Protein AF-V4JX45-F1 (afdb_monomer)

Radius of gyration: 13.32 Å; Cα contacts (8 Å, |Δi|>4): 27; chains: 1; bounding box: 25×23×46 Å

Structure (mmCIF, N/CA/C/O backbone):
data_AF-V4JX45-F1
#
_entry.id   AF-V4JX45-F1
#
loop_
_atom_site.group_PDB
_atom_site.id
_atom_site.type_symbol
_atom_site.label_atom_id
_atom_site.label_alt_id
_atom_site.label_comp_id
_atom_site.label_asym_id
_atom_site.label_entity_id
_atom_site.label_seq_id
_atom_site.pdbx_PDB_ins_code
_atom_site.Cartn_x
_atom_site.Cartn_y
_atom_site.Cartn_z
_atom_site.occupancy
_atom_site.B_iso_or_equiv
_atom_site.auth_seq_id
_atom_site.auth_comp_id
_atom_site.auth_asym_id
_atom_site.auth_atom_id
_atom_site.pdbx_PDB_model_num
ATOM 1 N N . MET A 1 1 ? 14.414 -13.052 -8.569 1.00 45.91 1 MET A N 1
ATOM 2 C CA . MET A 1 1 ? 13.242 -13.068 -9.466 1.00 45.91 1 MET A CA 1
ATOM 3 C C . MET A 1 1 ? 12.975 -11.628 -9.846 1.00 45.91 1 MET A C 1
ATOM 5 O O . MET A 1 1 ? 12.689 -10.841 -8.957 1.00 45.91 1 MET A O 1
ATOM 9 N N . VAL A 1 2 ? 13.193 -11.254 -11.105 1.00 48.25 2 VAL A N 1
ATOM 10 C CA . VAL A 1 2 ? 12.709 -9.964 -11.611 1.00 48.25 2 VAL A CA 1
ATOM 11 C C . VAL A 1 2 ? 11.284 -10.245 -12.057 1.00 48.25 2 VAL A C 1
ATOM 13 O O . VAL A 1 2 ? 11.097 -10.872 -13.096 1.00 48.25 2 VAL A O 1
ATOM 16 N N . GLU A 1 3 ? 10.295 -9.896 -11.237 1.00 57.34 3 GLU A N 1
ATOM 17 C CA . GLU A 1 3 ? 8.926 -9.809 -11.748 1.00 57.34 3 GLU A CA 1
ATOM 18 C C . GLU A 1 3 ? 8.945 -8.769 -12.863 1.00 57.34 3 GLU A C 1
ATOM 20 O O . GLU A 1 3 ? 9.472 -7.667 -12.672 1.00 57.34 3 GLU A O 1
ATOM 25 N N . ARG A 1 4 ? 8.478 -9.147 -14.059 1.00 76.06 4 ARG A N 1
ATOM 26 C CA . ARG A 1 4 ? 8.458 -8.211 -15.181 1.00 76.06 4 ARG A CA 1
ATOM 27 C C . ARG A 1 4 ? 7.582 -7.037 -14.773 1.00 76.06 4 ARG A C 1
ATOM 29 O O . ARG A 1 4 ? 6.470 -7.230 -14.298 1.00 76.06 4 ARG A O 1
ATOM 36 N N . ASP A 1 5 ? 8.076 -5.823 -14.976 1.00 76.12 5 ASP A N 1
ATOM 37 C CA . ASP A 1 5 ? 7.381 -4.580 -14.623 1.00 76.12 5 ASP A CA 1
ATOM 38 C C . ASP A 1 5 ? 5.923 -4.546 -15.125 1.00 76.12 5 ASP A C 1
ATOM 40 O O . ASP A 1 5 ? 5.058 -3.963 -14.480 1.00 76.12 5 ASP A O 1
ATOM 44 N N . GLU A 1 6 ? 5.626 -5.227 -16.233 1.00 77.19 6 GLU A N 1
ATOM 45 C CA . GLU A 1 6 ? 4.274 -5.427 -16.769 1.00 77.19 6 GLU A CA 1
ATOM 46 C C . GLU A 1 6 ? 3.372 -6.306 -15.882 1.00 77.19 6 GLU A C 1
ATOM 48 O O . GLU A 1 6 ? 2.212 -5.963 -15.662 1.00 77.19 6 GLU A O 1
ATOM 53 N N . GLU A 1 7 ? 3.898 -7.406 -15.337 1.00 81.44 7 GLU A N 1
ATOM 54 C CA . GLU A 1 7 ? 3.188 -8.309 -14.418 1.00 81.44 7 GLU A CA 1
ATOM 55 C C . GLU A 1 7 ? 2.881 -7.595 -13.091 1.00 81.44 7 GLU A C 1
ATOM 57 O O . GLU A 1 7 ? 1.787 -7.735 -12.543 1.00 81.44 7 GLU A O 1
ATOM 62 N N . LEU A 1 8 ? 3.803 -6.754 -12.611 1.00 80.88 8 LEU A N 1
ATOM 63 C CA . LEU A 1 8 ? 3.580 -5.888 -11.449 1.00 80.88 8 LEU A CA 1
ATOM 64 C C . LEU A 1 8 ? 2.543 -4.794 -11.742 1.00 80.88 8 LEU A C 1
ATOM 66 O O . LEU A 1 8 ? 1.634 -4.581 -10.939 1.00 80.88 8 LEU A O 1
ATOM 70 N N . LYS A 1 9 ? 2.625 -4.129 -12.905 1.00 81.62 9 LYS A N 1
ATOM 71 C CA . LYS A 1 9 ? 1.625 -3.134 -13.338 1.00 81.62 9 LYS A CA 1
ATOM 72 C C . LYS A 1 9 ? 0.222 -3.733 -13.430 1.00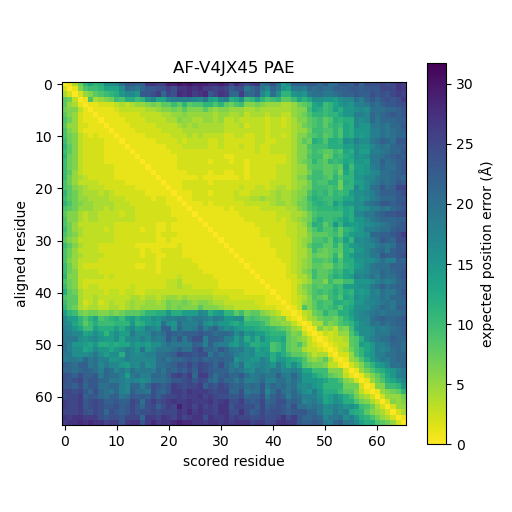 81.62 9 LYS A C 1
ATOM 74 O O . LYS A 1 9 ? -0.739 -3.082 -13.024 1.00 81.62 9 LYS A O 1
ATOM 79 N N . ALA A 1 10 ? 0.093 -4.964 -13.922 1.00 85.06 10 ALA A N 1
ATOM 80 C CA . ALA A 1 10 ? -1.193 -5.648 -14.043 1.00 85.06 10 ALA A CA 1
ATOM 81 C C . ALA A 1 10 ? -1.867 -5.916 -12.683 1.00 85.06 10 ALA A C 1
ATOM 83 O O . ALA A 1 10 ? -3.093 -5.986 -12.611 1.00 85.06 10 ALA A O 1
ATOM 84 N N . GLN A 1 11 ? -1.090 -6.022 -11.601 1.00 86.75 11 GLN A N 1
ATOM 85 C CA . GLN A 1 11 ? -1.607 -6.262 -10.251 1.00 86.75 11 GLN A CA 1
ATOM 86 C C . GLN A 1 11 ? -2.063 -4.987 -9.532 1.00 86.75 11 GLN A C 1
ATOM 88 O O . GLN A 1 11 ? -2.830 -5.069 -8.571 1.00 86.75 11 GLN A O 1
ATOM 93 N N . VAL A 1 12 ? -1.654 -3.804 -10.000 1.00 86.62 12 VAL A N 1
ATOM 94 C CA . VAL A 1 12 ? -1.951 -2.516 -9.350 1.00 86.62 12 VAL A CA 1
ATOM 95 C C . VAL A 1 12 ? -3.441 -2.312 -9.047 1.00 86.62 12 VAL A C 1
ATOM 97 O O . VAL A 1 12 ? -3.753 -1.972 -7.903 1.00 86.62 12 VAL A O 1
ATOM 100 N N . PRO A 1 13 ? -4.382 -2.568 -9.982 1.00 86.44 13 PRO A N 1
ATOM 101 C CA . PRO A 1 13 ? -5.808 -2.413 -9.697 1.00 86.44 13 PRO A CA 1
ATOM 102 C C . PRO A 1 13 ? -6.289 -3.329 -8.569 1.00 86.44 13 PRO A C 1
ATOM 104 O O . PRO A 1 13 ? -7.081 -2.916 -7.723 1.00 86.44 13 PRO A O 1
ATOM 107 N N . HIS A 1 14 ? -5.786 -4.566 -8.533 1.00 89.25 14 HIS A N 1
ATOM 108 C CA . HIS A 1 14 ? -6.165 -5.553 -7.529 1.00 89.25 14 HIS A CA 1
ATOM 109 C C . HIS A 1 14 ? -5.658 -5.164 -6.134 1.00 89.25 14 HIS A C 1
ATOM 111 O O . HIS A 1 14 ? -6.415 -5.208 -5.161 1.00 89.25 14 HIS A O 1
ATOM 117 N N . VAL A 1 15 ? -4.403 -4.717 -6.033 1.00 90.94 15 VAL A N 1
ATOM 118 C CA . VAL A 1 15 ? -3.818 -4.259 -4.763 1.00 90.94 15 VAL A CA 1
ATOM 119 C C . VAL A 1 15 ? -4.524 -2.996 -4.267 1.00 90.94 15 VAL A C 1
ATOM 121 O O . VAL A 1 15 ? -4.866 -2.905 -3.089 1.00 90.94 15 VAL A O 1
ATOM 124 N N . TRP A 1 16 ? -4.819 -2.053 -5.166 1.00 90.12 16 TRP A N 1
ATOM 125 C CA . TRP A 1 16 ? -5.578 -0.847 -4.837 1.00 90.12 16 TRP A CA 1
ATOM 126 C C . TRP A 1 16 ? -6.957 -1.185 -4.257 1.00 90.12 16 TRP A C 1
ATOM 128 O O . TRP A 1 16 ? -7.299 -0.733 -3.166 1.00 90.12 16 TRP A O 1
ATOM 138 N N . GLN A 1 17 ? -7.733 -2.040 -4.933 1.00 92.12 17 GLN A N 1
ATOM 139 C CA . GLN A 1 17 ? -9.037 -2.488 -4.431 1.00 92.12 17 GLN A CA 1
ATOM 140 C C . GLN A 1 17 ? -8.922 -3.199 -3.080 1.00 92.12 17 GLN A C 1
ATOM 142 O O . GLN A 1 17 ? -9.717 -2.938 -2.179 1.00 92.12 17 GLN A O 1
ATOM 147 N N . THR A 1 18 ? -7.910 -4.051 -2.915 1.00 95.44 18 THR A N 1
ATOM 148 C CA . THR A 1 18 ? -7.660 -4.757 -1.653 1.00 95.44 18 THR A CA 1
ATOM 149 C C . THR A 1 18 ? -7.462 -3.776 -0.500 1.00 95.44 18 THR A C 1
ATOM 151 O O . THR A 1 18 ? -8.053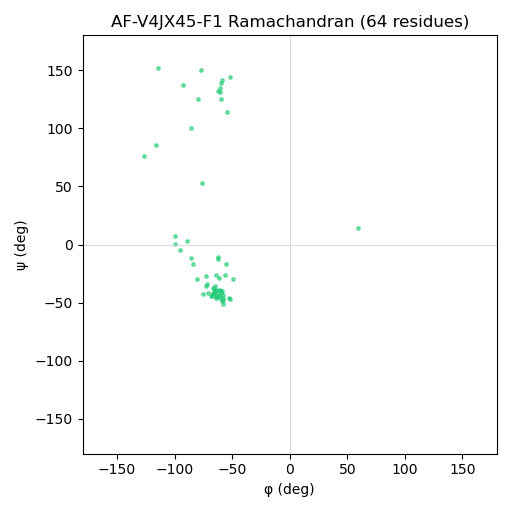 -3.965 0.558 1.00 95.44 18 THR A O 1
ATOM 154 N N . ILE A 1 19 ? -6.702 -2.695 -0.706 1.00 93.38 19 ILE A N 1
ATOM 155 C CA . ILE A 1 19 ? -6.514 -1.651 0.310 1.00 93.38 19 ILE A CA 1
ATOM 156 C C . ILE A 1 19 ? -7.837 -0.947 0.625 1.00 93.38 19 ILE A C 1
ATOM 158 O O . ILE A 1 19 ? -8.154 -0.777 1.799 1.00 93.38 19 ILE A O 1
ATOM 162 N N . GLN A 1 20 ? -8.627 -0.581 -0.390 1.00 90.88 20 GLN A N 1
ATOM 163 C CA . GLN A 1 20 ? -9.884 0.155 -0.197 1.00 90.88 20 GLN A CA 1
ATOM 164 C C . GLN A 1 20 ? -10.950 -0.651 0.560 1.00 90.88 20 GLN A C 1
ATOM 166 O O . GLN A 1 20 ? -11.695 -0.075 1.353 1.00 90.88 20 GLN A O 1
ATOM 171 N N . PHE A 1 21 ? -11.017 -1.966 0.335 1.00 93.62 21 PHE A N 1
ATOM 172 C CA . PHE A 1 21 ? -12.021 -2.851 0.940 1.00 93.62 21 PHE A CA 1
ATOM 173 C C . PHE A 1 21 ? -11.512 -3.644 2.148 1.00 93.62 21 PHE A C 1
ATOM 175 O O . PHE A 1 21 ? -12.271 -4.417 2.736 1.00 93.62 21 PHE A O 1
ATOM 182 N N . ALA A 1 22 ? -10.249 -3.464 2.544 1.00 95.00 22 ALA A N 1
ATOM 183 C CA . ALA A 1 22 ? -9.702 -4.134 3.713 1.00 95.00 22 ALA A CA 1
ATOM 184 C C . ALA A 1 22 ? -10.505 -3.772 4.979 1.00 95.00 22 ALA A C 1
ATOM 186 O O . ALA A 1 22 ? -10.863 -2.604 5.171 1.00 95.00 22 ALA A O 1
ATOM 187 N N . PRO A 1 23 ? -10.735 -4.727 5.900 1.00 96.06 23 PRO A N 1
ATOM 188 C CA . PRO A 1 23 ? -11.392 -4.478 7.183 1.00 96.06 23 PRO A CA 1
ATOM 189 C C . PRO A 1 23 ? -10.433 -3.787 8.173 1.00 96.06 23 PRO A C 1
ATOM 191 O O . PRO A 1 23 ? -10.199 -4.255 9.283 1.00 96.06 23 PRO A O 1
ATOM 194 N N . LEU A 1 24 ? -9.840 -2.675 7.745 1.00 95.56 24 LEU A N 1
ATOM 195 C CA . LEU A 1 24 ? -8.937 -1.820 8.509 1.00 95.56 24 LEU A CA 1
ATOM 196 C C . LEU A 1 24 ? -9.590 -0.449 8.715 1.00 95.56 24 LEU A C 1
ATOM 198 O O . LEU A 1 24 ? -10.372 -0.037 7.860 1.00 95.56 24 LEU A O 1
ATOM 202 N N . PRO A 1 25 ? -9.269 0.285 9.794 1.00 97.38 25 PRO A N 1
ATOM 203 C CA . PRO A 1 25 ? -9.684 1.674 9.959 1.00 97.38 25 PRO A CA 1
ATOM 204 C C . PRO A 1 25 ? -9.332 2.537 8.743 1.00 97.38 25 PRO A C 1
ATOM 206 O O . PRO A 1 25 ? -8.270 2.373 8.140 1.00 97.38 25 PRO A O 1
ATOM 209 N N . GLU A 1 26 ? -10.203 3.491 8.419 1.00 93.56 26 GLU A N 1
ATOM 210 C CA . GLU A 1 26 ? -10.040 4.382 7.265 1.00 93.56 26 GLU A CA 1
ATOM 211 C C . GLU A 1 26 ? -8.676 5.093 7.215 1.00 93.56 26 GLU A C 1
ATOM 213 O O . GLU A 1 26 ? -8.017 4.957 6.184 1.00 93.56 26 GLU A O 1
ATOM 218 N N . PRO A 1 27 ? -8.151 5.682 8.311 1.00 94.62 27 PRO A N 1
ATOM 219 C CA . PRO A 1 27 ? -6.838 6.334 8.277 1.00 94.62 27 PRO A CA 1
ATOM 220 C C . PRO A 1 27 ? -5.687 5.379 7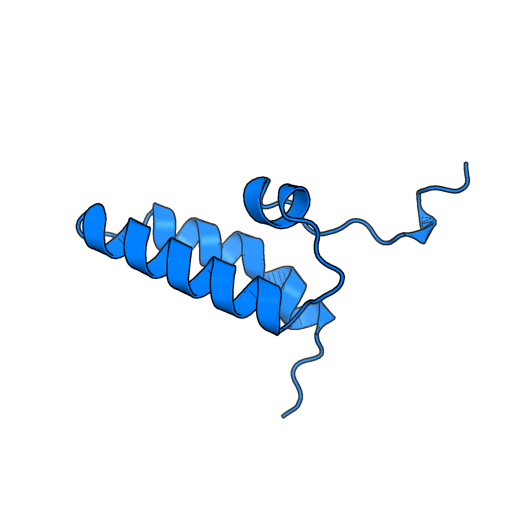.923 1.00 94.62 27 PRO A C 1
ATOM 222 O O . PRO A 1 27 ? -4.674 5.780 7.353 1.00 94.62 27 PRO A O 1
ATOM 225 N N . ILE A 1 28 ? -5.827 4.089 8.252 1.00 95.81 28 ILE A N 1
ATOM 226 C CA . ILE A 1 28 ? -4.825 3.071 7.920 1.00 95.81 28 ILE A CA 1
ATOM 227 C C . ILE A 1 28 ? -4.906 2.725 6.431 1.00 95.81 28 ILE A C 1
ATOM 229 O O . ILE A 1 28 ? -3.870 2.628 5.775 1.00 95.81 28 ILE A O 1
ATOM 233 N N . ARG A 1 29 ? -6.118 2.579 5.878 1.00 95.69 29 ARG A N 1
ATOM 234 C CA . ARG A 1 29 ? -6.309 2.345 4.436 1.00 95.69 29 ARG A CA 1
ATOM 235 C C . ARG A 1 29 ? -5.788 3.516 3.608 1.00 95.69 29 ARG A C 1
ATOM 237 O O . ARG A 1 29 ? -5.081 3.287 2.633 1.00 95.69 29 ARG A O 1
ATOM 244 N N . GLU A 1 30 ? -6.064 4.749 4.030 1.00 93.06 30 GLU A N 1
ATOM 245 C CA . GLU A 1 30 ? -5.531 5.958 3.392 1.00 93.06 30 GLU A CA 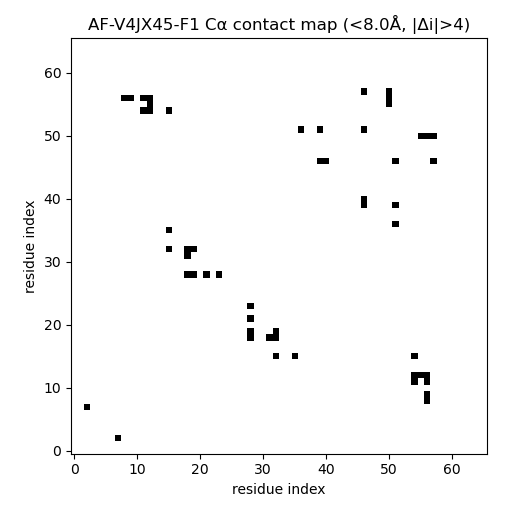1
ATOM 246 C C . GLU A 1 30 ? -4.004 5.950 3.378 1.00 93.06 30 GLU A C 1
ATOM 248 O O . GLU A 1 30 ? -3.388 6.151 2.330 1.00 93.06 30 GLU A O 1
ATOM 253 N N . ARG A 1 31 ? -3.376 5.618 4.513 1.00 96.25 31 ARG A N 1
ATOM 254 C CA . ARG A 1 31 ? -1.916 5.584 4.586 1.00 96.25 31 ARG A CA 1
ATOM 255 C C . ARG A 1 31 ? -1.304 4.497 3.704 1.00 96.25 31 ARG A C 1
ATOM 257 O O . ARG A 1 31 ? -0.279 4.730 3.067 1.00 96.25 31 ARG A O 1
ATOM 264 N N . LEU A 1 32 ? -1.932 3.325 3.625 1.00 95.25 32 LEU A N 1
ATOM 265 C CA . LEU A 1 32 ? -1.514 2.257 2.711 1.00 95.25 32 LEU A CA 1
ATOM 266 C C . LEU A 1 32 ? -1.671 2.673 1.243 1.00 95.25 32 LEU A C 1
ATOM 268 O O . LEU A 1 32 ? -0.790 2.396 0.430 1.00 95.25 32 LEU A O 1
ATOM 272 N N . ALA A 1 33 ? -2.753 3.377 0.910 1.00 91.31 33 ALA A N 1
ATOM 273 C CA . ALA A 1 33 ? -2.985 3.909 -0.426 1.00 91.31 33 ALA A CA 1
ATOM 274 C C . ALA A 1 33 ? -1.921 4.949 -0.823 1.00 91.31 33 ALA A C 1
ATOM 276 O O . ALA A 1 33 ? -1.454 4.945 -1.962 1.00 91.31 33 ALA A O 1
ATOM 277 N N . GLU A 1 34 ? -1.493 5.812 0.102 1.00 93.56 34 GLU A N 1
ATOM 278 C CA . GLU A 1 34 ? -0.3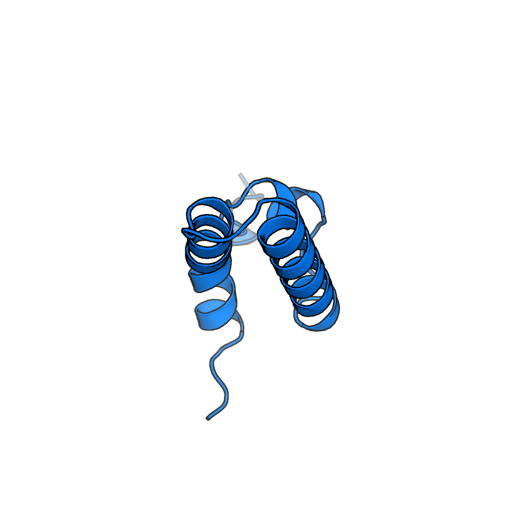93 6.761 -0.119 1.00 93.56 34 GLU A CA 1
ATOM 279 C C . GLU A 1 34 ? 0.948 6.060 -0.360 1.00 93.56 34 GLU A C 1
ATOM 281 O O . GLU A 1 34 ? 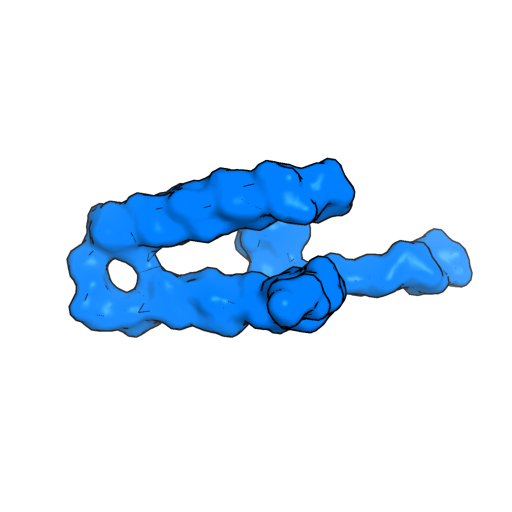1.654 6.401 -1.310 1.00 93.56 34 GLU A O 1
ATOM 286 N N . VAL A 1 35 ? 1.282 5.053 0.455 1.00 94.44 35 VAL A N 1
ATOM 287 C CA . VAL A 1 35 ? 2.512 4.259 0.291 1.00 94.44 35 VAL A CA 1
ATOM 288 C C . VAL A 1 35 ? 2.519 3.542 -1.058 1.00 94.44 35 VAL A C 1
ATOM 290 O O . VAL A 1 35 ? 3.526 3.582 -1.765 1.00 94.44 35 VAL A O 1
ATOM 293 N N . LEU A 1 36 ? 1.393 2.937 -1.451 1.00 90.75 36 LEU A N 1
ATOM 294 C CA . LEU A 1 36 ? 1.264 2.285 -2.752 1.00 90.75 36 LEU A CA 1
ATOM 295 C C . LEU A 1 36 ? 1.466 3.286 -3.896 1.00 90.75 36 LEU A C 1
ATOM 297 O O . LEU A 1 36 ? 2.234 3.007 -4.811 1.00 90.75 36 LEU A O 1
ATOM 301 N N . LYS A 1 37 ? 0.836 4.468 -3.840 1.00 87.81 37 LYS A N 1
ATOM 302 C CA . LYS A 1 37 ? 1.037 5.518 -4.854 1.00 87.81 37 LYS A CA 1
ATOM 303 C C . LYS A 1 37 ? 2.502 5.928 -4.960 1.00 87.81 37 LYS A C 1
ATOM 305 O O . LYS A 1 37 ? 3.021 5.999 -6.069 1.00 87.81 37 LYS A O 1
ATOM 310 N N . PHE A 1 38 ? 3.160 6.177 -3.829 1.00 88.50 38 PHE A N 1
ATOM 311 C CA . PHE A 1 38 ? 4.569 6.566 -3.800 1.00 88.50 38 PHE A CA 1
ATOM 312 C C . PHE A 1 38 ? 5.459 5.503 -4.454 1.00 88.50 38 PHE A C 1
ATOM 314 O O . PHE A 1 38 ? 6.226 5.815 -5.361 1.00 88.50 38 PHE A O 1
ATOM 321 N N . TRP A 1 39 ? 5.280 4.235 -4.073 1.00 88.88 39 TRP A N 1
ATOM 322 C CA . TRP A 1 39 ? 6.030 3.125 -4.658 1.00 88.88 39 TRP A CA 1
ATOM 323 C C . TRP A 1 39 ? 5.795 2.991 -6.171 1.00 88.88 39 TRP A C 1
ATOM 325 O O . TRP A 1 39 ? 6.739 2.764 -6.925 1.00 88.88 39 TRP A O 1
ATOM 335 N N . LEU A 1 40 ? 4.555 3.180 -6.639 1.00 84.94 40 LEU A N 1
ATOM 336 C CA . LEU A 1 40 ? 4.231 3.143 -8.069 1.00 84.94 40 LEU A CA 1
ATOM 337 C C . LEU A 1 40 ? 4.897 4.274 -8.853 1.00 84.94 40 LEU A C 1
ATOM 339 O O . LEU A 1 40 ? 5.384 4.023 -9.954 1.00 84.94 40 LEU A O 1
ATOM 343 N N . PHE A 1 41 ? 4.949 5.485 -8.292 1.00 82.00 41 PHE A N 1
ATOM 344 C CA . PHE A 1 41 ? 5.651 6.609 -8.914 1.00 82.00 41 PHE A CA 1
ATOM 345 C C . PHE A 1 41 ? 7.156 6.353 -9.030 1.00 82.00 41 PHE A C 1
ATOM 347 O O . PHE A 1 41 ? 7.732 6.608 -10.085 1.00 82.00 41 PHE A O 1
ATOM 354 N N . GLU A 1 42 ? 7.789 5.817 -7.983 1.00 84.62 42 GLU A N 1
ATOM 355 C CA . GLU A 1 42 ? 9.218 5.485 -8.025 1.00 84.62 42 GLU A CA 1
ATOM 356 C C . GLU A 1 42 ? 9.518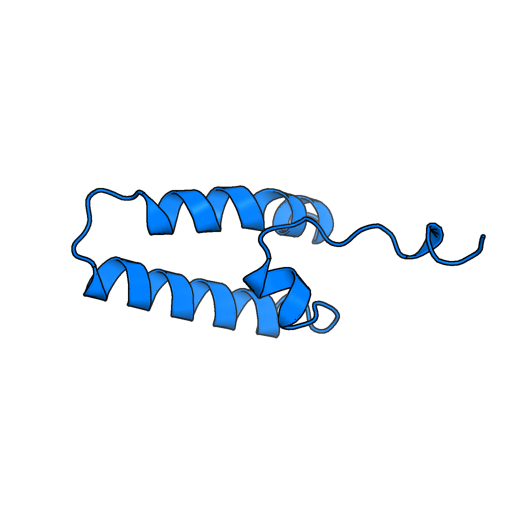 4.347 -9.007 1.00 84.62 42 GLU A C 1
ATOM 358 O O . GLU A 1 42 ? 10.498 4.398 -9.753 1.00 84.62 42 GLU A O 1
ATOM 363 N N . ARG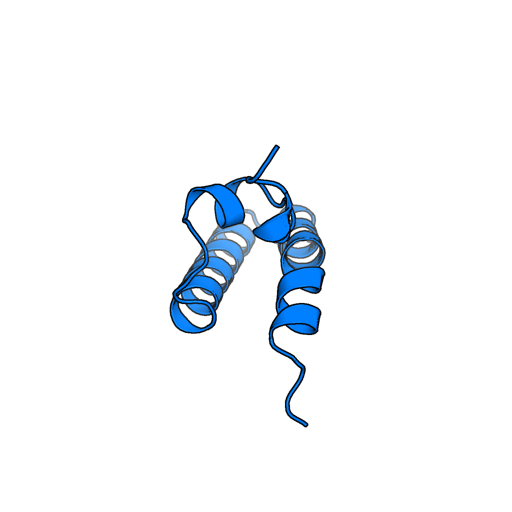 A 1 43 ? 8.678 3.306 -9.022 1.00 82.75 43 ARG A N 1
ATOM 364 C CA . ARG A 1 43 ? 8.934 2.087 -9.797 1.00 82.75 43 ARG A CA 1
ATOM 365 C C . ARG A 1 43 ? 8.585 2.227 -11.275 1.00 82.75 43 ARG A C 1
ATOM 367 O O . ARG A 1 43 ? 9.216 1.572 -12.105 1.00 82.75 43 ARG A O 1
ATOM 374 N N . PHE A 1 44 ? 7.601 3.060 -11.606 1.00 81.69 44 PHE A N 1
ATOM 375 C CA . PHE A 1 44 ? 7.097 3.246 -12.963 1.00 81.69 44 PHE A CA 1
ATOM 376 C C . PHE A 1 44 ? 7.113 4.729 -13.355 1.00 81.69 44 PHE A C 1
ATOM 378 O O . PHE A 1 44 ? 6.056 5.351 -13.451 1.00 81.69 44 PHE A O 1
ATOM 385 N N . PRO A 1 45 ? 8.288 5.295 -13.680 1.00 68.12 45 PRO A N 1
ATOM 386 C CA . PRO A 1 45 ? 8.432 6.720 -14.004 1.00 68.12 45 PRO A CA 1
ATOM 387 C C . PRO A 1 45 ? 7.651 7.166 -15.255 1.00 68.12 45 PRO A C 1
ATOM 389 O O . PRO A 1 45 ? 7.535 8.358 -15.519 1.00 68.12 45 PRO A O 1
ATOM 392 N N . SER A 1 46 ? 7.113 6.218 -16.033 1.00 67.19 46 SER A N 1
ATOM 393 C CA . SER A 1 46 ? 6.241 6.461 -17.185 1.00 67.19 46 SER A CA 1
ATOM 394 C C . SER A 1 46 ? 4.737 6.399 -16.883 1.00 67.19 46 SER A C 1
ATOM 396 O O . SER A 1 46 ? 3.956 6.664 -17.793 1.00 67.19 46 SER A O 1
ATOM 398 N N . LEU A 1 47 ? 4.308 6.041 -15.662 1.00 64.44 47 LEU A N 1
ATOM 399 C CA . LEU A 1 47 ? 2.890 6.072 -15.279 1.00 64.44 47 LEU A CA 1
ATOM 400 C C . LEU A 1 47 ? 2.462 7.499 -14.933 1.00 64.44 47 LEU A C 1
ATOM 402 O O . LEU A 1 47 ? 3.042 8.149 -14.063 1.00 64.44 47 LEU A O 1
ATOM 406 N N . SER A 1 48 ? 1.414 7.977 -15.598 1.00 60.94 48 SER A N 1
ATOM 407 C CA . SER A 1 48 ? 0.814 9.270 -15.280 1.00 60.94 48 SER A CA 1
ATOM 408 C C . SER A 1 48 ? -0.054 9.182 -14.017 1.00 60.94 48 SER A C 1
ATOM 410 O O . SER A 1 48 ? -0.659 8.150 -13.718 1.00 60.94 48 SER A O 1
ATOM 412 N N . ALA A 1 49 ? -0.156 10.286 -13.270 1.00 58.38 49 ALA A N 1
ATOM 413 C CA . ALA A 1 49 ? -0.990 10.365 -12.064 1.00 58.38 49 ALA A CA 1
ATOM 414 C C . ALA A 1 49 ? -2.473 10.010 -12.331 1.00 58.38 49 ALA A C 1
ATOM 416 O O . ALA A 1 49 ? -3.164 9.515 -11.441 1.00 58.38 49 ALA A O 1
ATOM 417 N N . GLU A 1 50 ? -2.944 10.213 -13.564 1.00 56.25 50 GLU A N 1
ATOM 418 C CA . GLU A 1 50 ? -4.300 9.893 -14.026 1.00 56.25 50 GLU A CA 1
ATOM 419 C C . GLU A 1 50 ? -4.530 8.374 -14.188 1.00 56.25 50 GLU A C 1
ATOM 421 O O . GLU A 1 50 ? -5.597 7.856 -13.849 1.00 56.25 50 GLU A O 1
ATOM 426 N N . GLU A 1 51 ? -3.513 7.623 -14.618 1.00 59.53 51 GLU A N 1
ATOM 427 C CA . GLU A 1 51 ? -3.559 6.154 -14.732 1.00 59.53 51 GLU A CA 1
ATOM 428 C C . GLU A 1 51 ? -3.539 5.477 -13.354 1.00 59.53 51 GLU A C 1
ATOM 430 O O . GLU A 1 51 ? -4.219 4.477 -13.132 1.00 59.53 51 GLU A O 1
ATOM 435 N N . ILE A 1 52 ? -2.828 6.068 -12.390 1.00 59.00 52 ILE A N 1
ATOM 436 C CA . ILE A 1 52 ? -2.793 5.587 -11.001 1.00 59.00 52 ILE A CA 1
ATOM 437 C C . ILE A 1 52 ? -4.133 5.855 -10.297 1.00 59.00 52 ILE A C 1
ATOM 439 O O . ILE A 1 52 ? -4.639 4.994 -9.579 1.00 59.00 52 ILE A O 1
ATOM 443 N N . ALA A 1 53 ? -4.735 7.030 -10.510 1.00 57.78 53 ALA A N 1
ATOM 444 C CA . ALA A 1 53 ? -5.998 7.409 -9.873 1.00 57.78 53 ALA A CA 1
ATOM 445 C C . ALA A 1 53 ? -7.224 6.671 -10.440 1.00 57.78 53 ALA A C 1
ATOM 447 O O . ALA A 1 53 ? -8.214 6.490 -9.733 1.00 57.78 53 ALA A O 1
ATOM 448 N N . SER A 1 54 ? -7.171 6.238 -11.702 1.00 60.22 54 SER A N 1
ATOM 449 C CA . SER A 1 54 ? -8.295 5.582 -12.381 1.00 60.22 54 SER A CA 1
ATOM 450 C C . SER A 1 54 ? -8.382 4.071 -12.140 1.00 60.22 54 SER A C 1
ATOM 452 O O . SER A 1 54 ? -9.395 3.466 -12.492 1.00 60.22 54 SER A O 1
ATOM 454 N N . GLY A 1 55 ? -7.347 3.440 -11.567 1.00 55.31 55 GLY A N 1
ATOM 455 C CA . GLY A 1 55 ? -7.304 1.986 -11.360 1.00 55.31 55 GLY A CA 1
ATOM 456 C C . GLY A 1 55 ? -7.423 1.176 -12.659 1.00 55.31 55 GLY A C 1
ATOM 457 O O . GLY A 1 55 ? -7.685 -0.026 -12.614 1.00 55.31 55 GLY A O 1
ATOM 458 N N . LYS A 1 56 ? -7.266 1.820 -13.822 1.00 46.28 56 LYS A N 1
ATOM 459 C CA . LYS A 1 56 ? -7.297 1.168 -15.130 1.00 46.28 56 LYS A CA 1
ATOM 460 C C . LYS A 1 56 ? -5.873 0.796 -15.538 1.00 46.28 56 LYS A C 1
ATOM 462 O O . LYS A 1 56 ? -4.972 1.617 -15.387 1.00 46.28 56 LYS A O 1
ATOM 467 N N . PRO A 1 57 ? -5.652 -0.411 -16.086 1.00 45.25 57 PRO A N 1
ATOM 468 C CA . PRO A 1 57 ? -4.351 -0.751 -16.640 1.00 45.25 57 PRO A CA 1
ATOM 469 C C . PRO A 1 57 ? -4.014 0.225 -17.774 1.00 45.25 57 PRO A C 1
ATOM 471 O O . PRO A 1 57 ? -4.866 0.512 -18.621 1.00 45.25 57 PRO A O 1
ATOM 474 N N . ALA A 1 58 ? -2.777 0.731 -17.776 1.00 53.06 58 ALA A N 1
ATOM 475 C CA . ALA A 1 58 ? -2.241 1.547 -18.858 1.00 53.06 58 ALA A CA 1
ATOM 476 C C . ALA A 1 58 ? -2.401 0.777 -20.177 1.00 53.06 58 ALA A C 1
ATOM 478 O O . ALA A 1 58 ? -1.818 -0.295 -20.357 1.00 53.06 58 ALA A O 1
ATOM 479 N N . LEU A 1 59 ? -3.239 1.287 -21.081 1.00 52.06 59 LEU A N 1
ATOM 480 C CA . LEU A 1 59 ? -3.384 0.706 -22.412 1.00 52.06 59 LEU A CA 1
ATOM 481 C C . LEU A 1 59 ? -2.022 0.754 -23.120 1.00 52.06 59 LEU A C 1
ATOM 483 O O . LEU A 1 59 ? -1.328 1.773 -23.034 1.00 52.06 59 LEU A O 1
ATOM 487 N N . PRO A 1 60 ? -1.631 -0.303 -23.851 1.00 43.84 60 PRO A N 1
ATOM 488 C CA . PRO A 1 60 ? -0.383 -0.284 -24.590 1.00 43.84 60 PRO A CA 1
ATOM 489 C C . PRO A 1 60 ? -0.453 0.826 -25.648 1.00 43.84 60 PRO A C 1
ATOM 491 O O . PRO A 1 60 ? -1.438 0.964 -26.381 1.00 43.84 60 PRO A O 1
ATOM 494 N N . VAL A 1 61 ? 0.608 1.638 -25.708 1.00 50.66 61 VAL A N 1
ATOM 495 C CA . VAL A 1 61 ? 0.697 2.889 -26.490 1.00 50.66 61 VAL A C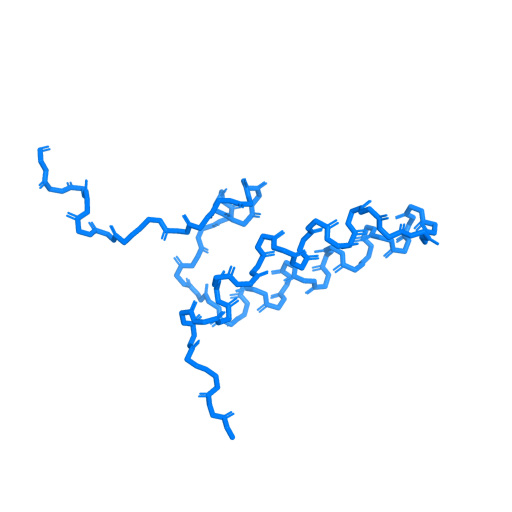A 1
ATOM 496 C C . VAL A 1 61 ? 0.398 2.709 -27.990 1.00 50.66 61 VAL A C 1
ATOM 498 O O . VAL A 1 61 ? 0.069 3.673 -28.676 1.00 50.66 61 VAL A O 1
ATOM 501 N N . VAL A 1 62 ? 0.431 1.467 -28.483 1.00 47.47 62 VAL A N 1
ATOM 502 C CA . VAL A 1 62 ? 0.099 1.066 -29.860 1.00 47.47 62 VAL A CA 1
ATOM 503 C C . VAL A 1 62 ? -1.347 1.355 -30.278 1.00 47.47 62 VAL A C 1
ATOM 505 O O . VAL A 1 62 ? -1.638 1.326 -31.465 1.00 47.47 62 VAL A O 1
ATOM 508 N N . SER A 1 63 ? -2.245 1.685 -29.344 1.00 46.06 63 SER A N 1
ATOM 509 C CA . SER A 1 63 ? -3.647 2.011 -29.666 1.00 46.06 63 SER A CA 1
ATOM 510 C C . SER A 1 63 ? -3.900 3.499 -29.970 1.00 46.06 63 SER A C 1
ATOM 512 O O . SER A 1 63 ? -5.049 3.883 -30.159 1.00 46.06 63 SER A O 1
ATOM 514 N N . ARG A 1 64 ? -2.864 4.358 -29.991 1.00 50.16 64 ARG A N 1
ATOM 515 C CA . ARG A 1 64 ? -2.996 5.809 -30.280 1.00 50.16 64 ARG A CA 1
ATOM 516 C C . ARG A 1 64 ? -2.642 6.211 -31.719 1.00 50.16 64 ARG A C 1
ATOM 518 O O . ARG A 1 64 ? -2.577 7.400 -32.011 1.00 50.16 64 ARG A O 1
ATOM 525 N N . LEU A 1 65 ? -2.403 5.244 -32.604 1.00 44.69 65 LEU A N 1
ATOM 526 C CA . LEU A 1 65 ? -2.245 5.473 -34.042 1.00 44.69 65 LEU A CA 1
ATOM 527 C C . LEU A 1 65 ? -3.387 4.762 -34.775 1.00 44.69 65 LEU A C 1
ATOM 529 O O . LEU A 1 65 ? -3.258 3.607 -35.176 1.00 44.69 65 LEU A O 1
ATOM 533 N N . GLY A 1 66 ? -4.511 5.464 -34.887 1.00 41.16 66 GLY A N 1
ATOM 534 C CA . GLY A 1 66 ? -5.698 5.112 -35.660 1.00 41.16 66 GLY A CA 1
ATOM 535 C C . GLY A 1 66 ? -6.460 6.380 -35.999 1.00 41.16 66 GLY A C 1
ATOM 536 O O . GLY A 1 66 ? -6.543 7.244 -35.097 1.00 41.16 66 GLY A O 1
#

Sequence (66 aa):
MVERDEELKAQVPHVWQTIQFAPLPEPIRERLAEVLKFWLFERFPSLSAEEIASGKPALPVVSRLG

Secondary structure (DSSP, 8-state):
----HHHHHHHHHHHHHHHHHSSS-HHHHHHHHHHHHHHHHHH-TT--HHHHHHT-----GGGG--

Foldseek 3Di:
DPPDVLNVLVCLLVVLVCLVPPPDDPVVSVVVLVVSVVVCCVSPVPDDPVCNVVSDRDDPPVVPPD

Solvent-accessible surface area (backbone atoms only — not comparable to full-atom values): 4169 Å² total; per-residue (Å²): 134,83,76,53,69,65,64,57,54,67,43,46,42,59,55,52,49,48,45,74,69,43,101,57,60,65,74,58,32,53,51,52,52,50,52,51,52,53,51,47,50,72,74,36,81,84,65,51,74,66,45,68,74,64,54,48,74,81,73,68,77,78,76,75,77,124

Mean predicted aligned error: 10.48 Å

pLDDT: mean 75.65, std 18.45, range [41.16, 97.38]